Protein AF-A0A6V8PXZ7-F1 (afdb_monomer_lite)

Sequence (75 aa):
MKGQRYIWIERRLYPSLRMEVLAAILSILLALLAIGVLFGVVGVDPLFVYRRIFMGAFGSLFGLSETIVKAIPLM

Structure (mmCIF, N/CA/C/O backbone):
data_AF-A0A6V8PXZ7-F1
#
_entry.id   AF-A0A6V8PXZ7-F1
#
loop_
_atom_site.group_PDB
_atom_site.id
_atom_site.type_symbol
_atom_site.label_atom_id
_atom_site.label_alt_id
_atom_site.label_comp_id
_atom_site.label_asym_id
_atom_site.label_entity_id
_atom_site.label_seq_id
_atom_site.pdbx_PDB_ins_code
_atom_site.Cartn_x
_atom_site.Cartn_y
_atom_site.Cartn_z
_atom_site.occupancy
_atom_site.B_iso_or_equiv
_atom_site.auth_seq_id
_atom_site.auth_comp_id
_atom_site.auth_asym_id
_atom_site.auth_atom_id
_atom_site.pdbx_PDB_model_num
ATOM 1 N N . MET A 1 1 ? -52.060 -8.629 13.287 1.00 49.75 1 MET A N 1
ATOM 2 C CA . MET A 1 1 ? -51.099 -8.404 14.391 1.00 49.75 1 MET A 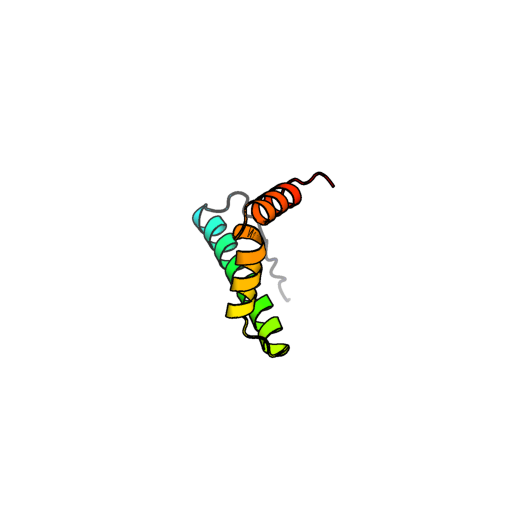CA 1
ATOM 3 C C . MET A 1 1 ? -49.712 -8.864 13.937 1.00 49.75 1 MET A C 1
ATOM 5 O O . MET A 1 1 ? -49.427 -10.050 14.007 1.00 49.75 1 MET A O 1
ATOM 9 N N . LYS A 1 2 ? -48.874 -7.979 13.381 1.00 52.12 2 LYS A N 1
ATOM 10 C CA . LYS A 1 2 ? -47.467 -8.288 13.053 1.00 52.12 2 LYS A CA 1
ATOM 11 C C . LYS A 1 2 ? -46.599 -7.185 13.652 1.00 52.12 2 LYS A C 1
ATOM 13 O O . LYS A 1 2 ? -46.691 -6.040 13.228 1.00 52.12 2 LYS A O 1
ATOM 18 N N . GLY A 1 3 ? -45.849 -7.536 14.694 1.00 64.38 3 GLY A N 1
ATOM 19 C CA . GLY A 1 3 ? -44.978 -6.623 15.428 1.00 64.38 3 GLY A CA 1
ATOM 20 C C . GLY A 1 3 ? -43.775 -6.206 14.586 1.00 64.38 3 GLY A C 1
ATOM 21 O O . GLY A 1 3 ? -43.030 -7.055 14.099 1.00 64.38 3 GLY A O 1
ATOM 22 N N . GLN A 1 4 ? -43.596 -4.898 14.416 1.00 71.88 4 GLN A N 1
ATOM 23 C CA . GLN A 1 4 ? -42.376 -4.312 13.867 1.00 71.88 4 GLN A CA 1
ATOM 24 C C . GLN A 1 4 ? -41.244 -4.452 14.887 1.00 71.88 4 GLN A C 1
ATOM 26 O O . GLN A 1 4 ? -41.354 -4.005 16.027 1.00 71.88 4 GLN A O 1
ATOM 31 N N . ARG A 1 5 ? -40.151 -5.089 14.466 1.00 69.69 5 ARG A N 1
ATOM 32 C CA . ARG A 1 5 ? -38.928 -5.239 15.254 1.00 69.69 5 ARG A CA 1
ATOM 33 C C . ARG A 1 5 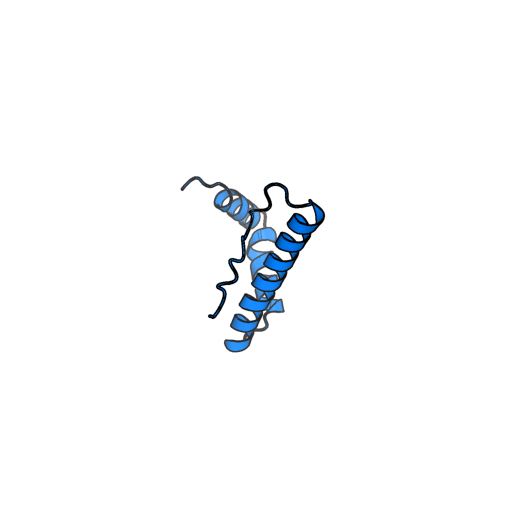? -38.007 -4.074 14.889 1.00 69.69 5 ARG A C 1
ATOM 35 O O . ARG A 1 5 ? -37.396 -4.090 13.826 1.00 69.69 5 ARG A O 1
ATOM 42 N N . TYR A 1 6 ? -37.955 -3.048 15.730 1.00 74.38 6 TYR A N 1
ATOM 43 C CA . TYR A 1 6 ? -37.036 -1.925 15.540 1.00 74.38 6 TYR A CA 1
ATOM 44 C C . TYR A 1 6 ? -35.629 -2.352 15.973 1.00 74.38 6 TYR A C 1
ATOM 46 O O . TYR A 1 6 ? -35.419 -2.716 17.129 1.00 74.38 6 TYR A O 1
ATOM 54 N N . ILE A 1 7 ? -34.678 -2.353 15.036 1.00 81.62 7 ILE A N 1
ATOM 55 C CA . ILE A 1 7 ? -33.263 -2.622 15.311 1.00 81.62 7 ILE A CA 1
ATOM 56 C C . ILE A 1 7 ? -32.586 -1.267 15.510 1.00 81.62 7 ILE A C 1
ATOM 58 O O . ILE A 1 7 ? -32.480 -0.483 14.570 1.00 81.62 7 ILE A O 1
ATOM 62 N N . TRP A 1 8 ? -32.158 -0.986 16.738 1.00 79.44 8 TRP A N 1
ATOM 63 C CA . TRP A 1 8 ? -31.405 0.221 17.068 1.00 79.44 8 TRP A CA 1
ATOM 64 C C . TRP A 1 8 ? -29.922 -0.003 16.764 1.00 79.44 8 TRP A C 1
ATOM 66 O O . TRP A 1 8 ? -29.281 -0.866 17.363 1.00 79.44 8 TRP A O 1
ATOM 76 N N . ILE A 1 9 ? -29.389 0.754 15.805 1.00 84.38 9 ILE A N 1
ATOM 77 C CA . ILE A 1 9 ? -27.967 0.752 15.448 1.00 84.38 9 IL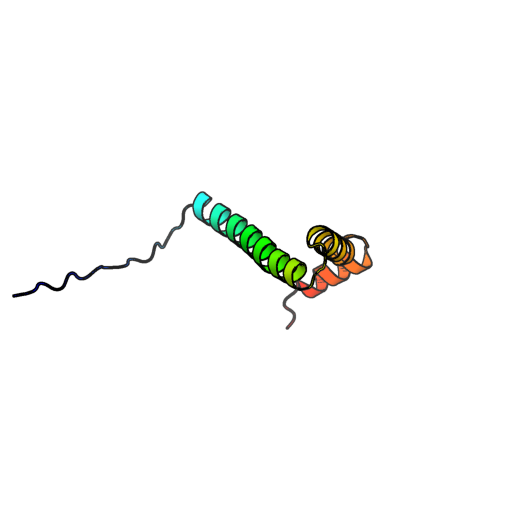E A CA 1
ATOM 78 C C . ILE A 1 9 ? -27.309 1.911 16.201 1.00 84.38 9 ILE A C 1
ATOM 80 O O . ILE A 1 9 ? -27.519 3.068 15.851 1.00 84.38 9 ILE A O 1
ATOM 84 N N . GLU A 1 10 ? -26.528 1.600 17.236 1.00 82.75 10 GLU A N 1
ATOM 85 C CA . GLU A 1 10 ? -25.776 2.596 18.009 1.00 82.75 10 GLU A CA 1
ATOM 86 C C . GLU A 1 10 ? -24.372 2.799 17.422 1.00 82.75 10 GLU A C 1
ATOM 88 O O . GLU A 1 10 ? -23.697 1.832 17.039 1.00 82.75 10 GLU A O 1
ATOM 93 N N . ARG A 1 11 ? -23.898 4.050 17.365 1.00 75.06 11 ARG A N 1
ATOM 94 C CA . ARG A 1 11 ? -22.553 4.345 16.855 1.00 75.06 11 ARG A CA 1
ATOM 95 C C . ARG A 1 11 ? -21.528 4.005 17.931 1.00 75.06 11 ARG A C 1
ATOM 97 O O . ARG A 1 11 ? -21.538 4.567 19.021 1.00 75.06 11 ARG A O 1
ATOM 104 N N . ARG A 1 12 ? -20.566 3.137 17.615 1.00 76.38 12 ARG A N 1
ATOM 105 C CA . ARG A 1 12 ? -19.444 2.878 18.527 1.00 76.38 12 ARG A CA 1
ATOM 106 C C . ARG A 1 12 ? -18.507 4.094 18.535 1.00 76.38 12 ARG A C 1
ATOM 108 O O . ARG A 1 12 ? -17.768 4.300 17.581 1.00 76.38 12 ARG A O 1
ATOM 115 N N . LEU A 1 13 ? -18.560 4.896 19.601 1.00 72.75 13 LEU A N 1
ATOM 116 C CA . LEU A 1 13 ? -17.756 6.120 19.757 1.00 72.75 13 LEU A CA 1
ATOM 117 C C . LEU A 1 13 ? -16.262 5.850 20.000 1.00 72.75 13 LEU A C 1
ATOM 119 O O . LEU A 1 13 ? -15.437 6.671 19.623 1.00 72.75 13 LEU A O 1
ATOM 123 N N . TYR A 1 14 ? -15.926 4.699 20.588 1.00 79.31 14 TYR A N 1
ATOM 124 C CA . TYR A 1 14 ? -14.552 4.295 20.892 1.00 79.31 14 TYR A CA 1
ATOM 125 C C . TYR A 1 14 ? -14.280 2.922 20.273 1.00 79.31 14 TYR A C 1
ATOM 127 O O . TYR A 1 14 ? -14.661 1.890 20.843 1.00 79.31 14 TYR A O 1
ATOM 135 N N . PRO A 1 15 ? -13.689 2.875 19.071 1.00 81.62 15 PRO A N 1
ATOM 136 C CA . PRO A 1 15 ? -13.144 1.641 18.541 1.00 81.62 15 PRO A CA 1
ATOM 137 C C . PRO A 1 15 ? -11.969 1.195 19.419 1.00 81.62 15 PRO A C 1
ATOM 139 O O . PRO A 1 15 ? -11.289 1.994 20.057 1.00 81.62 15 PRO A O 1
ATOM 142 N N . SER A 1 16 ? -11.725 -0.111 19.474 1.00 89.75 16 SER A N 1
ATOM 143 C CA . SER A 1 16 ? -10.493 -0.600 20.094 1.00 89.75 16 SER A CA 1
ATOM 144 C C . SER A 1 16 ? -9.319 -0.402 19.130 1.00 89.75 16 SER A C 1
ATOM 146 O O . SER A 1 16 ? -9.481 -0.617 17.930 1.00 89.75 16 SER A O 1
ATOM 148 N N . LEU A 1 17 ? -8.121 -0.094 19.644 1.00 91.12 17 LEU A N 1
ATOM 149 C CA . LEU A 1 17 ? -6.900 0.056 18.831 1.00 91.12 17 LEU A CA 1
ATOM 150 C C . LEU A 1 17 ? -6.665 -1.148 17.901 1.00 91.12 17 LEU A C 1
ATOM 152 O O . LEU A 1 17 ? -6.275 -0.998 16.748 1.00 91.12 17 LEU A O 1
ATOM 156 N N . ARG A 1 18 ? -6.950 -2.363 18.390 1.00 94.06 18 ARG A N 1
ATOM 157 C CA . ARG A 1 18 ? -6.832 -3.596 17.598 1.00 94.06 18 ARG A CA 1
ATOM 158 C C . ARG A 1 18 ? -7.759 -3.583 16.388 1.00 94.06 18 ARG A C 1
ATOM 160 O O . ARG A 1 18 ? -7.337 -3.983 15.312 1.00 94.06 18 ARG A O 1
ATOM 167 N N . MET A 1 19 ? -9.002 -3.134 16.562 1.00 93.38 19 MET A N 1
ATOM 168 C CA . MET A 1 19 ? -9.960 -3.031 15.462 1.00 93.38 19 MET A CA 1
ATOM 169 C C . MET A 1 19 ? -9.534 -1.979 14.440 1.00 93.38 19 MET A C 1
ATOM 171 O O . MET A 1 19 ? -9.644 -2.252 13.251 1.00 93.38 19 MET A O 1
ATOM 175 N N . GLU A 1 20 ? -9.018 -0.827 14.872 1.00 93.62 20 GLU A N 1
ATOM 176 C CA . GLU A 1 20 ? -8.551 0.226 13.954 1.00 93.62 20 GLU A CA 1
ATOM 177 C C . GLU A 1 20 ? -7.361 -0.236 13.116 1.00 93.62 20 GLU A C 1
ATOM 179 O O . GLU A 1 20 ? -7.383 -0.136 11.890 1.00 93.62 20 GLU A O 1
ATOM 184 N N . VAL A 1 21 ? -6.347 -0.813 13.765 1.00 96.38 21 VAL A N 1
ATOM 185 C CA . VAL A 1 21 ? -5.155 -1.320 13.076 1.00 96.38 21 VAL A CA 1
ATOM 186 C C . VAL A 1 21 ? -5.521 -2.464 12.129 1.00 96.38 21 VAL A C 1
ATOM 188 O O . VAL A 1 21 ? -5.076 -2.474 10.982 1.00 96.38 21 VAL A O 1
ATOM 191 N N . LEU A 1 22 ? -6.372 -3.402 12.563 1.00 96.81 22 LEU A N 1
ATOM 192 C CA . LEU A 1 22 ? -6.849 -4.486 11.699 1.00 96.81 22 LEU A CA 1
ATOM 193 C C . LEU A 1 22 ? -7.644 -3.951 10.510 1.00 96.81 22 LEU A C 1
ATOM 195 O O . LEU A 1 22 ? -7.431 -4.411 9.392 1.00 96.81 22 LEU A O 1
ATOM 199 N N . ALA A 1 23 ? -8.524 -2.974 10.726 1.00 96.00 23 ALA A N 1
ATOM 200 C CA . ALA A 1 23 ? -9.287 -2.359 9.649 1.00 96.00 23 ALA A CA 1
ATOM 201 C C . ALA A 1 23 ? -8.365 -1.681 8.624 1.00 96.00 23 ALA A C 1
ATOM 203 O O . ALA A 1 23 ? -8.552 -1.878 7.424 1.00 96.00 23 ALA A O 1
ATOM 204 N N . ALA A 1 24 ? -7.342 -0.946 9.073 1.00 96.94 24 ALA A N 1
ATOM 205 C CA . ALA A 1 24 ? -6.374 -0.296 8.191 1.00 96.94 24 ALA A CA 1
ATOM 206 C C . ALA A 1 24 ? -5.559 -1.315 7.378 1.00 96.94 24 ALA A C 1
ATOM 208 O O . ALA A 1 24 ? -5.479 -1.206 6.154 1.00 96.94 24 ALA A O 1
ATOM 209 N N . ILE A 1 25 ? -5.013 -2.345 8.033 1.00 98.19 25 ILE A N 1
ATOM 210 C CA . ILE A 1 25 ? -4.244 -3.405 7.365 1.00 98.19 25 ILE A CA 1
ATOM 211 C C . ILE A 1 25 ? -5.116 -4.136 6.340 1.00 98.19 25 ILE A C 1
ATOM 213 O O . ILE A 1 25 ? -4.709 -4.290 5.189 1.00 98.19 25 ILE A O 1
ATOM 217 N N . LEU A 1 26 ? -6.329 -4.551 6.722 1.00 98.31 26 LEU A N 1
ATOM 218 C CA . LEU A 1 26 ? -7.249 -5.235 5.813 1.00 98.31 26 LEU A CA 1
ATOM 219 C C . LEU A 1 26 ? -7.647 -4.346 4.635 1.00 98.31 26 LEU A C 1
ATOM 221 O O . LEU A 1 26 ? -7.700 -4.833 3.511 1.00 98.31 26 LEU A O 1
ATOM 225 N N . SER A 1 27 ? -7.867 -3.050 4.861 1.00 98.06 27 SER A N 1
ATOM 226 C CA . SER A 1 27 ? -8.183 -2.103 3.785 1.00 98.06 27 SER A CA 1
ATOM 227 C C . SER A 1 27 ? -7.045 -2.001 2.771 1.00 98.06 27 SER A C 1
ATOM 229 O O . SER A 1 27 ? -7.294 -2.067 1.569 1.00 98.06 27 SER A O 1
ATOM 231 N N . ILE A 1 28 ? -5.794 -1.909 3.237 1.00 98.00 28 ILE A N 1
ATOM 232 C CA . ILE A 1 28 ? -4.613 -1.875 2.360 1.00 98.00 28 ILE A CA 1
ATOM 233 C C . ILE A 1 28 ? -4.491 -3.184 1.572 1.00 98.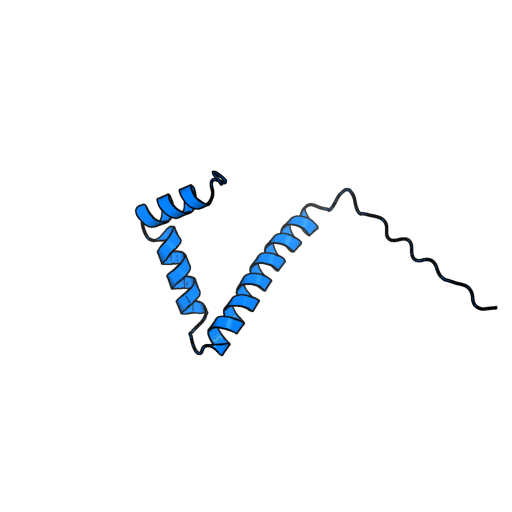00 28 ILE A C 1
ATOM 235 O O . ILE A 1 28 ? -4.299 -3.153 0.357 1.00 98.00 28 ILE A O 1
ATOM 239 N N . LEU A 1 29 ? -4.644 -4.335 2.233 1.00 98.38 29 LEU A N 1
ATOM 240 C CA . LEU A 1 29 ? -4.564 -5.643 1.577 1.00 98.38 29 LEU A CA 1
ATOM 241 C C . LEU A 1 29 ? -5.661 -5.830 0.523 1.00 98.38 29 LEU A C 1
ATOM 243 O O . LEU A 1 29 ? -5.376 -6.309 -0.572 1.00 98.38 29 LEU A O 1
ATOM 247 N N . LEU A 1 30 ? -6.895 -5.425 0.827 1.00 98.44 30 LEU A N 1
ATOM 248 C CA . LEU A 1 30 ? -8.013 -5.491 -0.113 1.00 98.44 30 LEU A CA 1
ATOM 249 C C . LEU A 1 30 ? -7.815 -4.541 -1.296 1.00 98.44 30 LEU A C 1
ATOM 251 O O . LEU A 1 30 ? -8.107 -4.927 -2.424 1.00 98.44 30 LEU A O 1
ATOM 255 N N . ALA A 1 31 ? -7.281 -3.337 -1.070 1.00 98.06 31 ALA A N 1
ATOM 256 C CA . ALA A 1 31 ? -6.961 -2.399 -2.144 1.00 98.06 31 ALA A CA 1
ATOM 257 C C . ALA A 1 31 ? -5.876 -2.957 -3.078 1.00 98.06 31 ALA A C 1
ATOM 259 O O . ALA A 1 31 ? -6.033 -2.909 -4.300 1.00 98.06 31 ALA A O 1
ATOM 260 N N . LEU A 1 32 ? -4.810 -3.542 -2.518 1.00 97.75 32 LEU A N 1
ATOM 261 C CA . LEU A 1 32 ? -3.789 -4.235 -3.304 1.00 97.75 32 LEU A CA 1
ATOM 262 C C . LEU A 1 32 ? -4.407 -5.408 -4.069 1.00 97.75 32 LEU A C 1
ATOM 264 O O . LEU A 1 32 ? -4.240 -5.495 -5.274 1.00 97.75 32 LEU A O 1
ATOM 268 N N . LEU A 1 33 ? -5.200 -6.268 -3.435 1.00 98.31 33 LEU A N 1
ATOM 269 C CA . LEU A 1 33 ? -5.827 -7.388 -4.139 1.00 98.31 33 LEU A CA 1
ATOM 270 C C . LEU A 1 33 ? -6.739 -6.912 -5.281 1.00 98.31 33 LEU A C 1
ATOM 272 O O . LEU A 1 33 ? -6.644 -7.434 -6.390 1.00 98.31 33 LEU A O 1
ATOM 276 N N . ALA A 1 34 ? -7.571 -5.897 -5.043 1.00 98.38 34 ALA A N 1
ATOM 277 C CA . ALA A 1 34 ? -8.477 -5.347 -6.048 1.00 98.38 34 ALA A CA 1
ATOM 278 C C . ALA A 1 34 ? -7.719 -4.796 -7.265 1.00 98.38 34 ALA A C 1
ATOM 280 O O . ALA A 1 34 ? -8.032 -5.147 -8.402 1.00 98.38 34 ALA A O 1
ATOM 281 N N . ILE A 1 35 ? -6.681 -3.988 -7.038 1.00 97.75 35 ILE A N 1
ATOM 282 C CA . ILE A 1 35 ? -5.841 -3.449 -8.117 1.00 97.75 35 ILE A CA 1
ATOM 283 C C . ILE A 1 35 ? -5.077 -4.580 -8.827 1.00 97.75 35 ILE A C 1
ATOM 285 O O . ILE A 1 35 ? -4.884 -4.536 -10.040 1.00 97.75 35 ILE A O 1
ATOM 289 N N . GLY A 1 36 ? -4.675 -5.617 -8.096 1.00 98.00 36 GLY A N 1
ATOM 290 C CA . GLY A 1 36 ? -3.892 -6.721 -8.638 1.00 98.00 36 GLY A CA 1
ATOM 291 C C . GLY A 1 36 ? -4.726 -7.584 -9.570 1.00 98.00 36 GLY A C 1
ATOM 292 O O . GLY A 1 36 ? -4.259 -7.967 -10.640 1.00 98.00 36 GLY A O 1
ATOM 293 N N . VAL A 1 37 ? -5.993 -7.802 -9.213 1.00 98.19 37 VAL A N 1
ATOM 294 C CA . VAL A 1 37 ? -6.981 -8.418 -10.103 1.00 98.19 37 VAL A CA 1
ATOM 295 C C . VAL A 1 37 ? -7.140 -7.589 -11.377 1.00 98.19 37 VAL A C 1
ATOM 297 O O . VAL A 1 37 ? -7.123 -8.165 -12.461 1.00 98.19 37 VAL A O 1
ATOM 300 N N . LEU A 1 38 ? -7.221 -6.255 -11.285 1.00 98.06 38 LEU A N 1
ATOM 301 C CA . LEU A 1 38 ? -7.311 -5.396 -12.474 1.00 98.06 38 LEU A CA 1
ATOM 302 C C . LEU A 1 38 ? -6.085 -5.538 -13.384 1.00 98.06 38 LEU A C 1
ATOM 304 O O . LEU A 1 38 ? -6.248 -5.701 -14.591 1.00 98.06 38 LEU A O 1
ATOM 308 N N . PHE A 1 39 ? -4.869 -5.539 -12.830 1.00 97.69 39 PHE A N 1
ATOM 309 C CA . PHE A 1 39 ? -3.660 -5.782 -13.626 1.00 97.69 39 PHE A CA 1
ATOM 310 C C . PHE A 1 39 ? -3.669 -7.166 -14.283 1.00 97.69 39 PHE A C 1
ATOM 312 O O . PHE A 1 39 ? -3.352 -7.277 -15.468 1.00 97.69 39 PHE A O 1
ATOM 319 N N . GLY A 1 40 ? -4.119 -8.193 -13.557 1.00 97.56 40 GLY A N 1
ATOM 320 C CA . GLY A 1 40 ? -4.272 -9.547 -14.087 1.00 97.56 40 GLY A CA 1
ATOM 321 C C . GLY A 1 40 ? -5.274 -9.632 -15.242 1.00 97.56 40 GLY A C 1
ATOM 322 O O . GLY A 1 40 ? -4.983 -10.274 -16.247 1.00 97.56 40 GLY A O 1
ATOM 323 N N . VAL A 1 41 ? -6.414 -8.935 -15.153 1.00 98.19 41 VAL A N 1
ATOM 324 C CA . VAL A 1 41 ? -7.415 -8.854 -16.239 1.00 98.19 41 VAL A CA 1
ATOM 325 C C . VAL A 1 41 ? -6.832 -8.198 -17.495 1.00 98.19 41 VAL A C 1
ATOM 327 O O . VAL A 1 41 ? -7.155 -8.605 -18.607 1.00 98.19 41 VAL A O 1
ATOM 330 N N . VAL A 1 42 ? -5.942 -7.219 -17.329 1.00 96.88 42 VAL A N 1
ATOM 331 C CA . VAL A 1 42 ? -5.232 -6.548 -18.434 1.00 96.88 42 VAL A CA 1
ATOM 332 C C . VAL A 1 42 ? -4.064 -7.400 -18.972 1.00 96.88 42 VAL A C 1
ATOM 334 O O . VAL A 1 42 ? -3.447 -7.047 -19.974 1.00 96.88 42 VAL A O 1
ATOM 337 N N . GLY A 1 43 ? -3.768 -8.549 -18.354 1.00 96.94 43 GLY A N 1
ATOM 338 C CA . GLY A 1 43 ? -2.707 -9.465 -18.781 1.00 96.94 43 GLY A CA 1
ATOM 339 C C . GLY A 1 43 ? -1.305 -9.055 -18.325 1.00 96.94 43 GLY A C 1
ATOM 340 O O . GLY A 1 43 ? -0.317 -9.504 -18.904 1.00 96.94 43 GLY A O 1
ATOM 341 N N . VAL A 1 44 ? -1.197 -8.202 -17.303 1.00 97.12 44 VAL A N 1
ATOM 342 C CA . VAL A 1 44 ? 0.084 -7.749 -16.747 1.00 97.12 44 VAL A CA 1
ATOM 343 C C . VAL A 1 44 ? 0.320 -8.418 -15.396 1.00 97.12 44 VAL A C 1
ATOM 345 O O . VAL A 1 44 ? -0.576 -8.444 -14.557 1.00 97.12 44 VAL A O 1
ATOM 348 N N . ASP A 1 45 ? 1.535 -8.928 -15.163 1.00 97.50 45 ASP A N 1
ATOM 349 C CA . ASP A 1 45 ? 1.909 -9.517 -13.872 1.00 97.50 45 ASP A CA 1
ATOM 350 C C . ASP A 1 45 ? 1.770 -8.485 -12.730 1.00 97.50 45 ASP A C 1
ATOM 352 O O . ASP A 1 45 ? 2.513 -7.492 -12.707 1.00 97.50 45 ASP A O 1
ATOM 356 N N . PRO A 1 46 ? 0.849 -8.684 -11.765 1.00 97.31 46 PRO A N 1
ATOM 357 C CA . PRO A 1 46 ? 0.588 -7.692 -10.725 1.00 97.31 46 PRO A CA 1
ATOM 3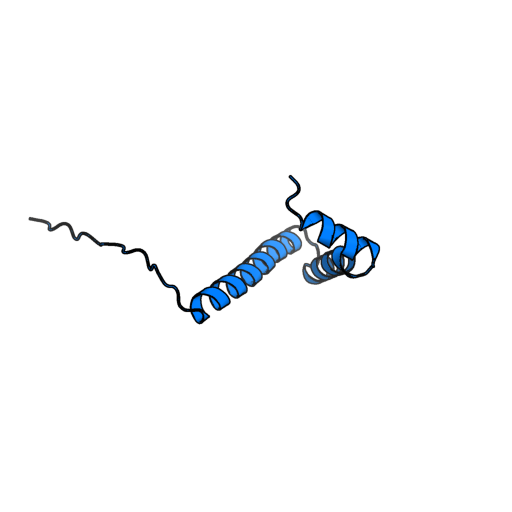58 C C . PRO A 1 46 ? 1.808 -7.426 -9.843 1.00 97.31 46 PRO A C 1
ATOM 360 O O . PRO A 1 46 ? 2.065 -6.283 -9.461 1.00 97.31 46 PRO A O 1
ATOM 363 N N . LEU A 1 47 ? 2.588 -8.468 -9.541 1.00 97.38 47 LEU A N 1
ATOM 364 C CA . LEU A 1 47 ? 3.758 -8.357 -8.675 1.00 97.38 47 LEU A CA 1
ATOM 365 C C . LEU A 1 47 ? 4.852 -7.499 -9.324 1.00 97.38 47 LEU A C 1
ATOM 367 O O . LEU A 1 47 ? 5.435 -6.631 -8.663 1.00 97.38 47 LEU A O 1
ATOM 371 N N . PHE A 1 48 ? 5.095 -7.687 -10.621 1.00 97.62 48 PHE A N 1
ATOM 372 C CA . PHE A 1 48 ? 5.980 -6.845 -11.412 1.00 97.62 48 PHE A CA 1
ATOM 373 C C . PHE A 1 48 ? 5.529 -5.383 -11.383 1.00 97.62 48 PHE A C 1
ATOM 375 O O . PHE A 1 48 ? 6.351 -4.501 -11.117 1.00 97.62 48 PHE A O 1
ATOM 382 N N . VAL A 1 49 ? 4.236 -5.110 -11.589 1.00 97.31 49 VAL A N 1
ATOM 383 C CA . VAL A 1 49 ? 3.708 -3.735 -11.576 1.00 97.31 49 VAL A CA 1
ATOM 384 C C . VAL A 1 49 ? 3.859 -3.094 -10.201 1.00 97.31 49 VAL A C 1
ATOM 386 O O . VAL A 1 49 ? 4.374 -1.978 -10.116 1.00 97.31 49 VAL A O 1
ATOM 389 N N . TYR A 1 50 ? 3.515 -3.794 -9.116 1.00 97.50 50 TYR A N 1
ATOM 390 C CA . TYR A 1 50 ? 3.723 -3.268 -7.764 1.00 97.50 50 TYR A CA 1
ATOM 391 C C . TYR A 1 50 ? 5.176 -2.941 -7.486 1.00 97.50 50 TYR A C 1
ATOM 393 O O . TYR A 1 50 ? 5.478 -1.865 -6.968 1.00 97.50 50 TYR A O 1
ATOM 401 N N . ARG A 1 51 ? 6.091 -3.827 -7.880 1.00 97.50 51 ARG A N 1
ATOM 402 C CA . ARG A 1 51 ? 7.522 -3.575 -7.732 1.00 97.50 51 ARG A CA 1
ATOM 403 C C . ARG A 1 51 ? 7.958 -2.348 -8.529 1.00 97.50 51 ARG A C 1
ATOM 405 O O . ARG A 1 51 ? 8.750 -1.556 -8.024 1.00 97.50 51 ARG A O 1
ATOM 412 N N . ARG A 1 52 ? 7.456 -2.170 -9.753 1.00 97.00 52 ARG A N 1
ATOM 413 C CA . ARG A 1 52 ? 7.773 -1.007 -10.598 1.00 97.00 52 ARG A CA 1
ATOM 414 C C . ARG A 1 52 ? 7.235 0.292 -10.002 1.00 97.00 52 ARG A C 1
ATOM 416 O O . ARG A 1 52 ? 7.988 1.257 -9.955 1.00 97.00 52 ARG A O 1
ATOM 423 N N . ILE A 1 53 ? 6.000 0.304 -9.498 1.00 96.19 53 ILE A N 1
ATOM 424 C CA . ILE A 1 53 ? 5.410 1.465 -8.808 1.00 96.19 53 ILE A CA 1
ATOM 425 C C . ILE A 1 53 ? 6.225 1.805 -7.558 1.00 96.19 53 ILE A C 1
ATOM 427 O O . ILE A 1 53 ? 6.630 2.952 -7.380 1.00 96.19 53 ILE A O 1
ATOM 431 N N . PHE A 1 54 ? 6.525 0.803 -6.727 1.00 96.94 54 PHE A N 1
ATOM 432 C CA . PHE A 1 54 ? 7.297 0.992 -5.502 1.00 96.94 54 PHE A CA 1
ATOM 433 C C . PHE A 1 54 ? 8.697 1.545 -5.789 1.00 96.94 54 PHE A C 1
ATOM 435 O O . PHE A 1 54 ? 9.118 2.519 -5.175 1.00 96.94 54 PHE A O 1
ATOM 442 N N . MET A 1 55 ? 9.405 0.975 -6.766 1.00 97.19 55 MET A N 1
ATOM 443 C CA . MET A 1 55 ? 10.723 1.470 -7.176 1.00 97.19 55 MET A CA 1
ATOM 444 C C . MET A 1 55 ? 10.650 2.845 -7.849 1.00 97.19 55 MET A C 1
ATOM 446 O O . MET A 1 55 ? 11.573 3.637 -7.698 1.00 97.19 55 MET A O 1
ATOM 450 N N . GLY A 1 56 ? 9.567 3.162 -8.558 1.00 95.88 56 GLY A N 1
ATOM 451 C CA . GLY A 1 56 ? 9.349 4.496 -9.119 1.00 95.88 56 GLY A CA 1
ATOM 452 C C . GLY A 1 56 ? 9.202 5.562 -8.032 1.00 95.88 56 GLY A C 1
ATOM 453 O O . GLY A 1 56 ? 9.806 6.626 -8.133 1.00 95.88 56 GLY A O 1
ATOM 454 N N . ALA A 1 57 ? 8.456 5.249 -6.970 1.00 96.62 57 ALA A N 1
ATOM 455 C CA . ALA A 1 57 ? 8.227 6.161 -5.852 1.00 96.62 57 ALA A CA 1
ATOM 456 C C . ALA A 1 57 ? 9.422 6.251 -4.885 1.00 96.62 57 ALA A C 1
ATOM 458 O O . ALA A 1 57 ? 9.766 7.339 -4.440 1.00 96.62 57 ALA A O 1
ATOM 459 N N . PHE A 1 58 ? 10.083 5.134 -4.567 1.00 96.56 58 PHE A N 1
ATOM 460 C CA . PHE A 1 58 ? 11.080 5.068 -3.484 1.00 96.56 58 PHE A CA 1
ATOM 461 C C . PHE A 1 58 ? 12.496 4.685 -3.938 1.00 96.56 58 PHE A C 1
ATOM 463 O O . PHE A 1 58 ? 13.426 4.719 -3.138 1.00 96.56 58 PHE A O 1
ATOM 470 N N . GLY A 1 59 ? 12.698 4.312 -5.202 1.00 96.00 59 GLY A N 1
ATOM 471 C CA . GLY A 1 59 ? 13.981 3.803 -5.705 1.00 96.00 59 GLY A CA 1
ATOM 472 C C . GLY A 1 59 ? 15.019 4.875 -6.050 1.00 96.00 59 GLY A C 1
ATOM 473 O O . GLY A 1 59 ? 16.134 4.534 -6.437 1.00 96.00 59 GLY A O 1
ATOM 474 N N . SER A 1 60 ? 14.682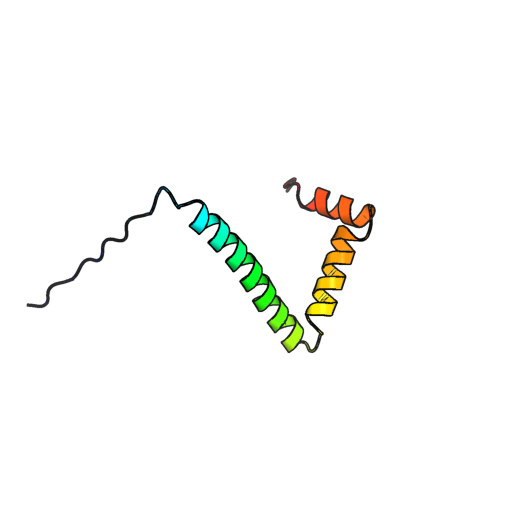 6.162 -5.934 1.00 97.06 60 SER A N 1
ATOM 475 C CA . SER A 1 60 ? 15.614 7.274 -6.152 1.00 97.06 60 SER A CA 1
ATOM 476 C C . SER A 1 60 ? 15.323 8.434 -5.202 1.00 97.06 60 SER A C 1
ATOM 478 O O . SER A 1 60 ? 14.191 8.601 -4.749 1.00 97.06 60 SER A O 1
ATOM 480 N N . LEU A 1 61 ? 16.331 9.274 -4.943 1.00 96.81 61 LEU A N 1
ATOM 481 C CA . LEU A 1 61 ? 16.159 10.499 -4.149 1.00 96.81 61 LEU A CA 1
ATOM 482 C C . LEU A 1 61 ? 15.124 11.444 -4.771 1.00 96.81 61 LEU A C 1
ATOM 484 O O . LEU A 1 61 ? 14.340 12.058 -4.054 1.00 96.81 61 LEU A O 1
ATOM 488 N N . PHE A 1 62 ? 15.098 11.526 -6.103 1.00 95.81 62 PHE A N 1
ATOM 489 C CA . PHE A 1 62 ? 14.115 12.326 -6.825 1.00 95.81 62 PHE A CA 1
ATOM 490 C C . PHE A 1 62 ? 12.691 11.786 -6.636 1.00 95.81 62 PHE A C 1
ATOM 492 O O . PHE A 1 62 ? 11.804 12.541 -6.251 1.00 95.81 62 PHE A O 1
ATOM 499 N N . GLY A 1 63 ? 12.483 10.478 -6.824 1.00 95.69 63 GLY A N 1
ATOM 500 C CA . GLY A 1 63 ? 11.176 9.842 -6.616 1.00 95.69 63 GLY A CA 1
ATOM 501 C C . GLY A 1 63 ? 10.675 9.982 -5.177 1.00 95.69 63 GLY A C 1
ATOM 502 O O . GLY A 1 63 ? 9.503 10.292 -4.952 1.00 95.69 63 GLY A O 1
ATOM 503 N N . LEU A 1 64 ? 11.576 9.840 -4.198 1.00 96.56 64 LEU A N 1
ATOM 504 C CA . LEU A 1 64 ? 11.236 10.032 -2.790 1.00 96.56 64 LEU A CA 1
ATOM 505 C C . LEU A 1 64 ? 10.819 11.484 -2.516 1.00 96.56 64 LEU A C 1
ATOM 507 O O . LEU A 1 64 ? 9.809 11.712 -1.853 1.00 96.56 64 LEU A O 1
ATOM 511 N N . SER A 1 65 ? 11.559 12.453 -3.064 1.00 95.62 65 SER A N 1
ATOM 512 C CA . SER A 1 65 ? 11.227 13.879 -2.965 1.00 95.62 65 SER A CA 1
ATOM 513 C C . SER A 1 65 ? 9.849 14.174 -3.562 1.00 95.62 65 SER A C 1
ATOM 515 O O . SER A 1 65 ? 9.006 14.773 -2.898 1.00 95.62 65 SER A O 1
ATOM 517 N N . GLU A 1 66 ? 9.565 13.670 -4.766 1.00 94.50 66 GLU A N 1
ATOM 518 C CA . GLU A 1 66 ? 8.240 13.802 -5.382 1.00 94.50 66 GLU A CA 1
ATOM 519 C C . GLU A 1 66 ? 7.131 13.177 -4.533 1.00 94.50 66 GLU A C 1
ATOM 521 O O . GLU A 1 66 ? 6.051 13.755 -4.410 1.00 94.50 66 GLU A O 1
ATOM 526 N N . THR A 1 67 ? 7.380 12.002 -3.953 1.00 95.50 67 THR A N 1
ATOM 527 C CA . THR A 1 67 ? 6.403 11.311 -3.103 1.00 95.50 67 THR A CA 1
ATOM 528 C C . THR A 1 67 ? 6.077 12.141 -1.863 1.00 95.50 67 THR A C 1
ATOM 530 O O . THR A 1 67 ? 4.906 12.274 -1.512 1.00 95.50 67 THR A O 1
ATOM 533 N N . ILE A 1 68 ? 7.087 12.753 -1.237 1.00 94.88 68 ILE A N 1
ATOM 534 C CA . ILE A 1 68 ? 6.901 13.656 -0.094 1.00 94.88 68 ILE A CA 1
ATOM 535 C C . ILE A 1 68 ? 6.117 14.897 -0.518 1.00 94.88 68 ILE A C 1
ATOM 537 O O . ILE A 1 68 ? 5.132 15.230 0.131 1.00 94.88 68 ILE A O 1
ATOM 541 N N . VAL A 1 69 ? 6.504 15.552 -1.617 1.00 94.19 69 VAL A N 1
ATOM 542 C CA . VAL A 1 69 ? 5.811 16.750 -2.119 1.00 94.19 69 VAL A CA 1
ATOM 543 C C . VAL A 1 69 ? 4.334 16.457 -2.395 1.00 94.19 69 VAL A C 1
ATOM 545 O O . VAL A 1 69 ? 3.479 17.233 -1.979 1.00 94.19 69 VAL A O 1
ATOM 548 N N . LYS A 1 70 ? 4.021 15.316 -3.021 1.00 92.06 70 LYS A N 1
ATOM 549 C CA . LYS A 1 70 ? 2.641 14.871 -3.292 1.00 92.06 70 LYS A CA 1
ATOM 550 C C . LYS A 1 70 ? 1.855 14.502 -2.029 1.00 92.06 70 LYS A C 1
ATOM 552 O O . LYS A 1 70 ? 0.630 14.513 -2.066 1.00 92.06 70 LYS A O 1
ATOM 557 N N . ALA A 1 71 ? 2.532 14.159 -0.934 1.00 93.94 71 ALA A N 1
ATOM 558 C CA . ALA A 1 71 ? 1.886 13.873 0.344 1.00 93.94 71 ALA A CA 1
ATOM 559 C C . ALA A 1 71 ? 1.481 15.146 1.106 1.00 93.94 71 ALA A C 1
ATOM 561 O O . ALA A 1 71 ? 0.620 15.071 1.983 1.00 93.94 71 ALA A O 1
ATOM 562 N N . ILE A 1 72 ? 2.078 16.305 0.795 1.00 94.00 72 ILE A N 1
ATOM 563 C CA . ILE A 1 72 ? 1.687 17.581 1.400 1.00 94.00 72 ILE A CA 1
ATOM 564 C C . ILE A 1 72 ? 0.398 18.064 0.709 1.00 94.00 72 ILE A C 1
ATOM 566 O O . ILE A 1 72 ? 0.406 18.275 -0.505 1.00 94.00 72 ILE A O 1
ATOM 570 N N . PRO A 1 73 ? -0.702 18.289 1.447 1.00 86.81 73 PRO A N 1
ATOM 571 C CA . PRO A 1 73 ? -1.967 18.767 0.893 1.00 86.81 73 PRO A CA 1
ATOM 572 C C . PRO A 1 73 ? -1.896 20.281 0.639 1.00 86.81 73 PRO A C 1
ATOM 574 O O . PRO A 1 73 ? -2.524 21.076 1.332 1.00 86.81 73 PRO A O 1
ATOM 577 N N . LEU A 1 74 ? -1.050 20.701 -0.304 1.00 75.88 74 LEU A N 1
ATOM 578 C CA . LEU A 1 74 ? -0.947 22.105 -0.731 1.00 75.88 74 LEU A CA 1
ATOM 579 C C . LEU A 1 74 ? -2.062 22.507 -1.715 1.00 75.88 74 LEU A C 1
ATOM 581 O O . LEU A 1 74 ? -2.153 23.682 -2.068 1.00 75.88 74 LEU A O 1
ATOM 585 N N . MET A 1 75 ? -2.891 21.546 -2.139 1.00 58.34 75 MET A N 1
ATOM 586 C CA . MET A 1 75 ? -4.135 21.735 -2.891 1.00 58.34 75 MET A CA 1
ATOM 587 C C . MET A 1 75 ? -5.314 21.235 -2.062 1.00 58.34 75 MET A C 1
ATOM 589 O O . MET A 1 75 ? -5.188 20.115 -1.513 1.00 58.34 75 MET A O 1
#

Organism: NCBI:txid2754717

Radius of gyration: 20.75 Å; chains: 1; bounding box: 67×32×40 Å

pLDDT: mean 90.85, std 11.3, range [49.75, 98.44]

Secondary structure (DSSP, 8-state):
------------SS--HHHHHHHHHHHHHHHHHHHHHHHHHTT--HHHHHHHHHHHHHSSHHHHHHHHHHHS---

Foldseek 3Di:
DDDDDDDDDDDDPDDDPVVVVVVVVVVVVVVLVVVCVVCVVVVHHSVVVVVVVCCQQPVDPVSVVVNVVVPPPPD